Protein AF-A0A0C3L1L2-F1 (afdb_monomer_lite)

Structure (mmCIF, N/CA/C/O backbone):
data_AF-A0A0C3L1L2-F1
#
_entry.id   AF-A0A0C3L1L2-F1
#
loop_
_atom_site.group_PDB
_atom_site.id
_atom_site.type_symbol
_atom_site.label_atom_id
_atom_site.label_alt_id
_atom_site.label_comp_id
_atom_site.label_asym_id
_atom_site.label_entity_id
_atom_site.label_seq_id
_atom_site.pdbx_PDB_ins_code
_atom_site.Cartn_x
_atom_site.Cartn_y
_atom_site.Cartn_z
_atom_site.occupancy
_atom_site.B_iso_or_equiv
_atom_site.auth_seq_id
_atom_site.auth_comp_id
_atom_site.auth_asym_id
_atom_site.auth_atom_id
_atom_site.pdbx_PDB_model_num
ATOM 1 N N . MET A 1 1 ? -15.921 9.760 2.826 1.00 75.38 1 MET A N 1
ATOM 2 C CA . MET A 1 1 ? -15.579 8.323 2.783 1.00 75.38 1 MET A CA 1
ATOM 3 C C . MET A 1 1 ? -14.077 8.221 2.570 1.00 75.38 1 MET A C 1
ATOM 5 O O . MET A 1 1 ? -13.579 8.919 1.696 1.00 75.38 1 MET A O 1
ATOM 9 N N . CYS A 1 2 ? -13.359 7.491 3.421 1.00 89.31 2 CYS A N 1
ATOM 10 C CA . CYS A 1 2 ? -11.901 7.374 3.369 1.00 89.31 2 CYS A CA 1
ATOM 11 C C . CYS A 1 2 ? -11.511 6.182 2.479 1.00 89.31 2 CYS A C 1
ATOM 13 O O . CYS A 1 2 ? -12.122 5.124 2.604 1.00 89.31 2 CYS A O 1
ATOM 15 N N . PRO A 1 3 ? -10.505 6.304 1.594 1.00 91.56 3 PRO A N 1
ATOM 16 C CA . PRO A 1 3 ? -10.002 5.172 0.818 1.00 91.56 3 PRO A CA 1
ATOM 17 C C . PRO A 1 3 ? -9.633 3.945 1.661 1.00 91.56 3 PRO A C 1
ATOM 19 O O . PRO A 1 3 ? -9.878 2.821 1.240 1.00 91.56 3 PRO A O 1
ATOM 22 N N . LEU A 1 4 ? -9.095 4.128 2.869 1.00 94.12 4 LEU A N 1
ATOM 23 C CA . LEU A 1 4 ? -8.759 3.004 3.748 1.00 94.12 4 LEU A CA 1
ATOM 24 C C . LEU A 1 4 ? -9.988 2.323 4.378 1.00 94.12 4 LEU A C 1
ATOM 26 O O . LEU A 1 4 ? -9.820 1.304 5.029 1.00 94.12 4 LEU A O 1
ATOM 30 N N . ASP A 1 5 ? -11.216 2.807 4.159 1.00 92.50 5 ASP A N 1
ATOM 31 C CA . ASP A 1 5 ? -12.438 2.114 4.610 1.00 92.50 5 ASP A CA 1
ATOM 32 C C . ASP A 1 5 ? -12.680 0.791 3.855 1.00 92.50 5 ASP A C 1
ATOM 34 O O . ASP A 1 5 ? -13.480 -0.043 4.279 1.00 92.50 5 ASP A O 1
ATOM 38 N N . TYR A 1 6 ? -12.003 0.579 2.723 1.00 89.62 6 TYR A N 1
ATOM 39 C CA . TYR A 1 6 ? -12.173 -0.604 1.884 1.00 89.62 6 TYR A CA 1
ATOM 40 C C . TYR A 1 6 ? -11.191 -1.727 2.242 1.00 89.62 6 TYR A C 1
ATOM 42 O O . TYR A 1 6 ? -10.099 -1.510 2.761 1.00 89.62 6 TYR A O 1
ATOM 50 N N . LYS A 1 7 ? -11.545 -2.969 1.888 1.00 86.12 7 LYS A N 1
ATOM 51 C CA . LYS A 1 7 ? -10.624 -4.115 2.016 1.00 86.12 7 LYS A CA 1
ATOM 52 C C . LYS A 1 7 ? -9.467 -4.044 1.020 1.00 86.12 7 LYS A C 1
ATOM 54 O O . LYS A 1 7 ? -8.368 -4.487 1.345 1.00 86.12 7 LYS A O 1
ATOM 59 N N . TYR A 1 8 ? -9.717 -3.491 -0.166 1.00 88.12 8 TYR A N 1
ATOM 60 C CA . TYR A 1 8 ? -8.737 -3.351 -1.239 1.00 88.12 8 TYR A CA 1
ATOM 61 C C . TYR A 1 8 ? -8.684 -1.911 -1.715 1.00 88.12 8 TYR A C 1
ATOM 63 O O . TYR A 1 8 ? -9.728 -1.306 -1.949 1.00 88.12 8 TYR A O 1
ATOM 71 N N . VAL A 1 9 ? -7.473 -1.384 -1.884 1.00 89.44 9 VAL A N 1
ATOM 72 C CA . VAL A 1 9 ? -7.256 -0.033 -2.412 1.00 89.44 9 VAL A CA 1
ATOM 73 C C . VAL A 1 9 ? -6.172 -0.103 -3.469 1.00 89.44 9 VAL A C 1
ATOM 75 O O . VAL A 1 9 ? -5.016 -0.362 -3.147 1.00 89.44 9 VAL A O 1
ATOM 78 N N . ALA A 1 10 ? -6.551 0.117 -4.724 1.00 89.00 10 ALA A N 1
ATOM 79 C CA . ALA A 1 10 ? -5.614 0.269 -5.827 1.00 89.00 10 ALA A CA 1
ATOM 80 C C . ALA A 1 10 ? -5.375 1.760 -6.086 1.00 89.00 10 ALA A C 1
ATOM 82 O O . ALA A 1 10 ? -6.329 2.536 -6.136 1.00 89.00 10 ALA A O 1
ATOM 83 N N . PHE A 1 11 ? -4.119 2.167 -6.243 1.00 84.75 11 PHE A N 1
ATOM 84 C CA . PHE A 1 11 ? -3.763 3.560 -6.490 1.00 84.75 11 PHE A CA 1
ATOM 85 C C . PHE A 1 11 ? -2.511 3.674 -7.367 1.00 84.75 11 PHE A C 1
ATOM 87 O O . PHE A 1 11 ? -1.554 2.913 -7.181 1.00 84.75 11 PHE A O 1
ATOM 94 N N . PRO A 1 12 ? -2.485 4.623 -8.319 1.00 85.38 12 PRO A N 1
ATOM 95 C CA . PRO A 1 12 ? -1.259 4.956 -9.023 1.00 85.38 12 PRO A CA 1
ATOM 96 C C . PRO A 1 12 ? -0.293 5.627 -8.043 1.00 85.38 12 PRO A C 1
ATOM 98 O O . PRO A 1 12 ? -0.671 6.520 -7.285 1.00 85.38 12 PRO A O 1
ATOM 101 N N . MET A 1 13 ? 0.962 5.200 -8.062 1.00 84.38 13 MET A N 1
ATOM 102 C CA . MET A 1 13 ? 2.011 5.739 -7.211 1.00 84.38 13 MET A CA 1
ATOM 103 C C . MET A 1 13 ? 3.158 6.234 -8.079 1.00 84.38 13 MET A C 1
ATOM 105 O O . MET A 1 13 ? 3.694 5.492 -8.901 1.00 84.38 13 MET A O 1
ATOM 109 N N . ASN A 1 14 ? 3.556 7.486 -7.870 1.00 83.00 14 ASN A N 1
ATOM 110 C CA . ASN A 1 14 ? 4.726 8.032 -8.534 1.00 83.00 14 ASN A CA 1
ATOM 111 C C . ASN A 1 14 ? 5.986 7.567 -7.788 1.00 83.00 14 ASN A C 1
ATOM 113 O O . ASN A 1 14 ? 6.309 8.058 -6.702 1.00 83.00 14 ASN A O 1
ATOM 117 N N . ALA A 1 15 ? 6.646 6.554 -8.339 1.00 76.44 15 ALA A N 1
ATOM 118 C CA . ALA A 1 15 ? 7.801 5.895 -7.746 1.00 76.44 15 ALA A CA 1
ATOM 119 C C . ALA A 1 15 ? 9.075 6.757 -7.860 1.00 76.44 15 ALA A C 1
ATOM 121 O O . ALA A 1 15 ? 9.951 6.669 -7.000 1.00 76.44 15 ALA A O 1
ATOM 122 N N . SER A 1 16 ? 9.164 7.615 -8.882 1.00 75.62 16 SER A N 1
ATOM 123 C CA . SER A 1 16 ? 10.210 8.641 -9.051 1.00 75.62 16 SER A CA 1
ATOM 124 C C . SER A 1 16 ? 9.620 9.911 -9.685 1.00 75.62 16 SER A C 1
ATOM 126 O O . SER A 1 16 ? 8.429 10.126 -9.565 1.00 75.62 16 SER A O 1
ATOM 128 N N . ASN A 1 17 ? 10.393 10.797 -10.324 1.00 70.88 17 ASN A N 1
ATOM 129 C CA . ASN A 1 17 ? 9.809 11.967 -11.009 1.00 70.88 17 ASN A CA 1
ATOM 130 C C . ASN A 1 17 ? 9.178 11.620 -12.369 1.00 70.88 17 ASN A C 1
ATOM 132 O O . ASN A 1 17 ? 8.382 12.399 -12.884 1.00 70.88 17 ASN A O 1
ATOM 136 N N . LEU A 1 18 ? 9.539 10.474 -12.953 1.00 77.62 18 LEU A N 1
ATOM 137 C CA . LEU A 1 18 ? 9.150 10.082 -14.313 1.00 77.62 18 LEU A CA 1
ATOM 138 C C . LEU A 1 18 ? 8.596 8.654 -14.387 1.00 77.62 18 LEU A C 1
ATOM 140 O O . LEU A 1 18 ? 8.312 8.170 -15.479 1.00 77.62 18 LEU A O 1
ATOM 144 N N . HIS A 1 19 ? 8.463 7.968 -13.249 1.00 80.56 19 HIS A N 1
ATOM 145 C CA . HIS A 1 19 ? 8.104 6.556 -13.222 1.00 80.56 19 HIS A CA 1
ATOM 146 C C . HIS A 1 19 ? 6.917 6.277 -12.315 1.00 80.56 19 HIS A C 1
ATOM 148 O O . HIS A 1 19 ? 6.965 6.541 -11.113 1.00 80.56 19 HIS A O 1
ATOM 154 N N . TRP A 1 20 ? 5.889 5.665 -12.890 1.00 82.25 20 TRP A N 1
ATOM 155 C CA . TRP A 1 20 ? 4.660 5.303 -12.201 1.00 82.25 20 TRP A CA 1
ATOM 156 C C . TRP A 1 20 ? 4.579 3.795 -11.990 1.00 82.25 20 TRP A C 1
ATOM 158 O O . TRP A 1 20 ? 4.946 3.002 -12.854 1.00 82.25 20 TRP A O 1
ATOM 168 N N . VAL A 1 21 ? 4.056 3.405 -10.834 1.00 84.06 21 VAL A N 1
ATOM 169 C CA . VAL A 1 21 ? 3.761 2.016 -10.473 1.00 84.06 21 VAL A CA 1
ATOM 170 C C . VAL A 1 21 ? 2.329 1.922 -9.955 1.00 84.06 21 VAL A C 1
ATOM 172 O O . VAL A 1 21 ? 1.752 2.921 -9.522 1.00 84.06 21 VAL A O 1
ATOM 175 N N . LEU A 1 22 ? 1.745 0.726 -9.974 1.00 86.19 22 LEU A N 1
ATOM 176 C CA . LEU A 1 22 ? 0.440 0.485 -9.357 1.00 86.19 22 LEU A CA 1
ATOM 177 C C . LEU A 1 22 ? 0.639 -0.105 -7.958 1.00 86.19 22 LEU A C 1
ATOM 179 O O . LEU A 1 22 ? 1.229 -1.174 -7.811 1.00 86.19 22 LEU A O 1
ATOM 183 N N . GLY A 1 23 ? 0.143 0.590 -6.935 1.00 88.00 23 GLY A N 1
ATOM 184 C CA . GLY A 1 23 ? 0.057 0.087 -5.567 1.00 88.00 23 GLY A CA 1
ATOM 185 C C . GLY A 1 23 ? -1.301 -0.563 -5.314 1.00 88.00 23 GLY A C 1
ATOM 186 O O . GLY A 1 23 ? -2.326 0.009 -5.676 1.00 88.00 23 GLY A O 1
ATOM 187 N N . ILE A 1 24 ? -1.331 -1.739 -4.687 1.00 89.62 24 ILE A N 1
ATOM 188 C CA . ILE A 1 24 ? -2.567 -2.386 -4.227 1.00 89.62 24 ILE A CA 1
ATOM 189 C C . ILE A 1 24 ? -2.420 -2.752 -2.753 1.00 89.62 24 ILE A C 1
ATOM 191 O O . ILE A 1 24 ? -1.639 -3.635 -2.400 1.00 89.62 24 ILE A O 1
ATOM 195 N N . LEU A 1 25 ? -3.184 -2.093 -1.888 1.00 91.12 25 LEU A N 1
ATOM 196 C CA . LEU A 1 25 ? -3.323 -2.483 -0.489 1.00 91.12 25 LEU A CA 1
ATOM 197 C C . LEU A 1 25 ? -4.372 -3.577 -0.353 1.00 91.12 25 LEU A C 1
ATOM 199 O O . LEU A 1 25 ? -5.454 -3.500 -0.933 1.00 91.12 25 LEU A O 1
ATOM 203 N N . THR A 1 26 ? -4.059 -4.561 0.475 1.00 89.94 26 THR A N 1
ATOM 204 C CA . THR A 1 26 ? -4.979 -5.597 0.948 1.00 89.94 26 THR A CA 1
ATOM 205 C C . THR A 1 26 ? -5.235 -5.383 2.429 1.00 89.94 26 THR A C 1
ATOM 207 O O . THR A 1 26 ? -4.336 -4.923 3.130 1.00 89.94 26 THR A O 1
ATOM 210 N N . HIS A 1 27 ? -6.434 -5.713 2.910 1.00 91.94 27 HIS A N 1
ATOM 211 C CA . HIS A 1 27 ? -6.854 -5.436 4.287 1.00 91.94 27 HIS A CA 1
ATOM 212 C C . HIS A 1 27 ? -6.572 -3.977 4.688 1.00 91.94 27 HIS A C 1
ATOM 214 O O . HIS A 1 27 ? -5.999 -3.718 5.745 1.00 91.94 27 HIS A O 1
ATOM 220 N N . ALA A 1 28 ? -6.884 -3.013 3.813 1.00 93.00 28 ALA A N 1
ATOM 221 C CA . ALA A 1 28 ? -6.519 -1.613 4.048 1.00 93.00 28 ALA A CA 1
ATOM 222 C C . ALA A 1 28 ? -7.218 -1.033 5.293 1.00 93.00 28 ALA A C 1
ATOM 224 O O . ALA A 1 28 ? -6.589 -0.308 6.062 1.00 93.00 28 ALA A O 1
ATOM 225 N N . SER A 1 29 ? -8.458 -1.454 5.553 1.00 94.81 29 SER A N 1
ATOM 226 C CA . SER A 1 29 ? -9.214 -1.113 6.764 1.00 94.81 29 SER A CA 1
ATOM 227 C C . SER A 1 29 ? -8.545 -1.541 8.069 1.00 94.81 29 SER A C 1
ATOM 229 O O . SER A 1 29 ? -8.755 -0.882 9.081 1.00 94.81 29 SER A O 1
ATOM 231 N N . ASP A 1 30 ? -7.694 -2.576 8.065 1.00 95.12 30 ASP A N 1
ATOM 232 C CA . ASP A 1 30 ? -6.979 -3.020 9.273 1.00 95.12 30 ASP A CA 1
ATOM 233 C C . ASP A 1 30 ? -6.001 -1.950 9.802 1.00 95.12 30 ASP A C 1
ATOM 235 O O . ASP A 1 30 ? -5.550 -2.049 10.944 1.00 95.12 30 ASP A O 1
ATOM 239 N N . LEU A 1 31 ? -5.661 -0.939 8.988 1.00 95.06 31 LEU A N 1
ATOM 240 C CA . LEU A 1 31 ? -4.821 0.192 9.391 1.00 95.06 31 LEU A CA 1
ATOM 241 C C . LEU A 1 31 ? -5.552 1.198 10.286 1.00 95.06 31 LEU A C 1
ATOM 243 O O . LEU A 1 31 ? -4.892 1.921 11.037 1.00 95.06 31 LEU A O 1
ATOM 247 N N . LEU A 1 32 ? -6.882 1.273 10.191 1.00 95.69 32 LEU A N 1
ATOM 248 C CA . LEU A 1 32 ? -7.704 2.270 10.871 1.00 95.69 32 LEU A CA 1
ATOM 249 C C . LEU A 1 32 ? -8.190 1.752 12.228 1.00 95.69 32 LEU A C 1
ATOM 251 O O . LEU A 1 32 ? -8.765 0.668 12.322 1.00 95.69 32 LEU A O 1
ATOM 255 N N . VAL A 1 33 ? -8.041 2.576 13.271 1.00 94.88 33 VAL A N 1
ATOM 256 C CA . VAL A 1 33 ? -8.427 2.208 14.649 1.00 94.88 33 VAL A CA 1
ATOM 257 C C . VAL A 1 33 ? -9.923 1.910 14.761 1.00 94.88 33 VAL A C 1
ATOM 259 O O . VAL A 1 33 ? -10.318 1.020 15.502 1.00 94.88 33 VAL A O 1
ATOM 262 N N . GLU A 1 34 ? -10.764 2.629 14.018 1.00 94.62 34 GLU A N 1
ATOM 263 C CA . GLU A 1 34 ? -12.220 2.442 14.058 1.00 94.62 34 GLU A CA 1
ATOM 264 C C . GLU A 1 34 ? -12.671 1.075 13.519 1.00 94.62 34 GLU A C 1
ATOM 266 O O . GLU A 1 34 ? -13.636 0.508 14.027 1.00 94.62 34 GLU A O 1
ATOM 271 N N . HIS A 1 35 ? -11.963 0.528 12.524 1.00 92.12 35 HIS A N 1
ATOM 272 C CA . HIS A 1 35 ? -12.329 -0.736 11.877 1.00 92.12 35 HIS A CA 1
ATOM 273 C C . HIS A 1 35 ? -11.639 -1.941 12.517 1.00 92.12 35 HIS A C 1
ATOM 275 O O . HIS A 1 35 ? -12.137 -3.059 12.400 1.00 92.12 35 HIS A O 1
ATOM 281 N N . ASN A 1 36 ? -10.501 -1.735 13.188 1.00 92.56 36 ASN A N 1
ATOM 282 C CA . ASN A 1 36 ? -9.682 -2.815 13.738 1.00 92.56 36 ASN A CA 1
ATOM 283 C C . ASN A 1 36 ? -9.078 -2.500 15.125 1.00 92.56 36 ASN A C 1
ATOM 285 O O . ASN A 1 36 ? -7.898 -2.760 15.346 1.00 92.56 36 ASN A O 1
ATOM 289 N N . PRO A 1 37 ? -9.851 -2.004 16.109 1.00 92.06 37 PRO A N 1
ATOM 290 C CA . PRO A 1 37 ? -9.326 -1.336 17.310 1.00 92.06 37 PRO A CA 1
ATOM 291 C C . PRO A 1 37 ? -8.298 -2.143 18.113 1.00 92.06 37 PRO A C 1
ATOM 293 O O . PRO A 1 37 ? -7.368 -1.561 18.667 1.00 92.06 37 PRO A O 1
ATOM 296 N N . ASN A 1 38 ? -8.428 -3.473 18.138 1.00 91.06 38 ASN A N 1
ATOM 297 C CA . ASN A 1 38 ? -7.545 -4.378 18.880 1.00 91.06 38 ASN A CA 1
ATOM 298 C C . ASN A 1 38 ? -6.988 -5.532 18.028 1.00 91.06 38 ASN A C 1
ATOM 300 O O . ASN A 1 38 ? -6.406 -6.469 18.576 1.00 91.06 38 ASN A O 1
ATOM 304 N N . GLY A 1 39 ? -7.216 -5.534 16.714 1.00 89.44 39 GLY A N 1
ATOM 305 C CA . GLY A 1 39 ? -6.853 -6.675 15.879 1.00 89.44 39 GLY A CA 1
ATOM 306 C C . GLY A 1 39 ? -5.454 -6.575 15.279 1.00 89.44 39 GLY A C 1
ATOM 307 O O . GLY A 1 39 ? -4.756 -5.562 15.352 1.00 89.44 39 GLY A O 1
ATOM 308 N N . ALA A 1 40 ? -5.018 -7.680 14.678 1.00 90.62 40 ALA A N 1
ATOM 309 C CA . ALA A 1 40 ? -3.735 -7.734 13.996 1.00 90.62 40 ALA A CA 1
ATOM 310 C C . ALA A 1 40 ? -3.778 -6.920 12.696 1.00 90.62 40 ALA A C 1
ATOM 312 O O . ALA A 1 40 ? -4.763 -6.957 11.961 1.00 90.62 40 ALA A O 1
ATOM 313 N N . ILE A 1 41 ? -2.677 -6.239 12.378 1.00 92.81 41 ILE A N 1
ATOM 314 C CA . ILE A 1 41 ? -2.516 -5.540 11.101 1.00 92.81 41 ILE A CA 1
ATOM 315 C C . ILE A 1 41 ? -2.011 -6.553 10.079 1.00 92.81 41 ILE A C 1
ATOM 317 O O . ILE A 1 41 ? -0.844 -6.946 10.100 1.00 92.81 41 ILE A O 1
ATOM 321 N N . ARG A 1 42 ? -2.912 -7.011 9.206 1.00 88.88 42 ARG A N 1
ATOM 322 C CA . ARG A 1 42 ? -2.601 -7.961 8.120 1.00 88.88 42 ARG A CA 1
ATOM 323 C C . ARG A 1 42 ? -2.297 -7.259 6.800 1.00 88.88 42 ARG A C 1
ATOM 325 O O . ARG A 1 42 ? -2.036 -7.920 5.792 1.00 88.88 42 ARG A O 1
ATOM 332 N N . THR A 1 43 ? -2.354 -5.931 6.809 1.00 90.31 43 THR A N 1
ATOM 333 C CA . THR A 1 43 ? -2.243 -5.100 5.622 1.00 90.31 43 THR A CA 1
ATOM 334 C C . THR A 1 43 ? -0.972 -5.414 4.849 1.00 90.31 43 THR A C 1
ATOM 336 O O . THR A 1 43 ? 0.131 -5.451 5.396 1.00 90.31 43 THR A O 1
ATOM 339 N N . SER A 1 44 ? -1.141 -5.649 3.554 1.00 86.50 44 SER A N 1
ATOM 340 C CA . SER A 1 44 ? -0.033 -5.896 2.636 1.00 86.50 44 SER A CA 1
ATOM 341 C C . SER A 1 44 ? -0.144 -4.960 1.443 1.00 86.50 44 SER A C 1
ATOM 343 O O . SER A 1 44 ? -1.245 -4.774 0.927 1.00 86.50 44 SER A O 1
ATOM 345 N N . LEU A 1 45 ? 0.980 -4.394 1.010 1.00 87.12 45 LEU A N 1
ATOM 346 C CA . LEU A 1 45 ? 1.091 -3.557 -0.176 1.00 87.12 45 LEU A CA 1
ATOM 347 C C . LEU A 1 45 ? 1.759 -4.346 -1.297 1.00 87.12 45 LEU A C 1
ATOM 349 O O . LEU A 1 45 ? 2.907 -4.765 -1.174 1.00 87.12 45 LEU A O 1
ATOM 353 N N . LEU A 1 46 ? 1.049 -4.493 -2.405 1.00 84.88 46 LEU A N 1
ATOM 354 C CA . LEU A 1 46 ? 1.583 -5.004 -3.652 1.00 84.88 46 LEU A CA 1
ATOM 355 C C . LEU A 1 46 ? 2.023 -3.841 -4.540 1.00 84.88 46 LEU A C 1
ATOM 357 O O . LEU A 1 46 ? 1.229 -2.935 -4.778 1.00 84.88 46 LEU A O 1
ATOM 361 N N . ILE A 1 47 ? 3.252 -3.872 -5.052 1.00 82.88 47 ILE A N 1
ATOM 362 C CA . ILE A 1 47 ? 3.739 -2.904 -6.040 1.00 82.88 47 ILE A CA 1
ATOM 363 C C . ILE A 1 47 ? 3.920 -3.612 -7.376 1.00 82.88 47 ILE A C 1
ATOM 365 O O . ILE A 1 47 ? 4.801 -4.457 -7.516 1.00 82.88 47 ILE A O 1
ATOM 369 N N . LEU A 1 48 ? 3.113 -3.230 -8.362 1.00 81.00 48 LEU A N 1
ATOM 370 C CA . LEU A 1 48 ? 3.263 -3.672 -9.743 1.00 81.00 48 LEU A CA 1
ATOM 371 C C . LEU A 1 48 ? 4.054 -2.620 -10.518 1.00 81.00 48 LEU A C 1
ATOM 373 O O . LEU A 1 48 ? 3.606 -1.483 -10.682 1.00 81.00 48 LEU A O 1
ATOM 377 N N . ASN A 1 49 ? 5.237 -3.013 -10.976 1.00 77.62 49 ASN A N 1
ATOM 378 C CA . ASN A 1 49 ? 6.154 -2.171 -11.726 1.00 77.62 49 ASN A CA 1
ATOM 379 C C . ASN A 1 49 ? 6.401 -2.784 -13.111 1.00 77.62 49 ASN A C 1
ATOM 381 O O . ASN A 1 49 ? 6.714 -3.967 -13.206 1.00 77.62 49 ASN A O 1
ATOM 385 N N . SER A 1 50 ? 6.272 -1.980 -14.166 1.00 73.31 50 SER A N 1
ATOM 386 C CA . SER A 1 50 ? 6.538 -2.391 -15.548 1.00 73.31 50 SER A CA 1
ATOM 387 C C . SER A 1 50 ? 8.022 -2.361 -15.938 1.00 73.31 50 SER A C 1
ATOM 389 O O . SER A 1 50 ? 8.382 -2.968 -16.942 1.00 73.31 50 SER A O 1
ATOM 391 N N . ILE A 1 51 ? 8.887 -1.670 -15.181 1.00 68.94 51 ILE A N 1
ATOM 392 C CA . ILE A 1 51 ? 10.328 -1.568 -15.461 1.00 68.94 51 ILE A CA 1
ATOM 393 C C . ILE A 1 51 ? 11.109 -2.520 -14.552 1.00 68.94 51 ILE A C 1
ATOM 395 O O . ILE A 1 51 ? 11.124 -2.369 -13.327 1.00 68.94 51 ILE A O 1
ATOM 399 N N . HIS A 1 52 ? 11.800 -3.478 -15.171 1.00 65.88 52 HIS A N 1
ATOM 400 C CA . HIS A 1 52 ? 12.590 -4.497 -14.484 1.00 65.88 52 HIS A CA 1
ATOM 401 C C . HIS A 1 52 ? 13.793 -3.907 -13.732 1.00 65.88 52 HIS A C 1
ATOM 403 O O . HIS A 1 52 ? 14.455 -2.993 -14.220 1.00 65.88 52 HIS A O 1
ATOM 409 N N . GLY A 1 53 ? 14.067 -4.421 -12.527 1.00 61.12 53 GLY A N 1
ATOM 410 C CA . GLY A 1 53 ? 15.203 -4.012 -11.687 1.00 61.12 53 GLY A CA 1
ATOM 411 C C . GLY A 1 53 ? 15.157 -2.563 -11.182 1.00 61.12 53 GLY A C 1
ATOM 412 O O . GLY A 1 53 ? 15.959 -2.178 -10.331 1.00 61.12 53 GLY A O 1
ATOM 413 N N . TYR A 1 54 ? 14.207 -1.752 -11.655 1.00 64.19 54 TYR A N 1
ATOM 414 C CA . TYR A 1 54 ? 14.082 -0.361 -11.261 1.00 64.19 54 TYR A CA 1
ATOM 415 C C . TYR A 1 54 ? 13.361 -0.258 -9.922 1.00 64.19 54 TYR A C 1
ATOM 417 O O . TYR A 1 54 ? 12.134 -0.295 -9.827 1.00 64.19 54 TYR A O 1
ATOM 425 N N . ASN A 1 55 ? 14.149 -0.119 -8.865 1.00 68.06 55 ASN A N 1
ATOM 426 C CA . ASN A 1 55 ? 13.665 0.177 -7.532 1.00 68.06 55 ASN A CA 1
ATOM 427 C C . ASN A 1 55 ? 14.213 1.547 -7.126 1.00 68.06 55 ASN A C 1
ATOM 429 O O . ASN A 1 55 ? 15.380 1.630 -6.739 1.00 68.06 55 ASN A O 1
ATOM 433 N N . PRO A 1 56 ? 13.412 2.623 -7.227 1.00 69.38 56 PRO A N 1
ATOM 434 C CA . PRO A 1 56 ? 13.829 3.926 -6.737 1.00 69.38 56 PRO A CA 1
ATOM 435 C C . PRO A 1 56 ? 14.306 3.805 -5.287 1.00 69.38 56 PRO A C 1
ATOM 437 O O . PRO A 1 56 ? 13.632 3.134 -4.496 1.00 69.38 56 PRO A O 1
ATOM 440 N N . PRO A 1 57 ? 15.430 4.442 -4.921 1.00 68.44 57 PRO A N 1
ATOM 441 C CA . PRO A 1 57 ? 15.990 4.334 -3.574 1.00 68.44 57 PRO A CA 1
ATOM 442 C C . PRO A 1 57 ? 14.969 4.725 -2.493 1.00 68.44 57 PRO A C 1
ATOM 444 O O . PRO A 1 57 ? 14.912 4.098 -1.438 1.00 68.44 57 PRO A O 1
ATOM 447 N N . ASP A 1 58 ? 14.069 5.658 -2.811 1.00 76.44 58 ASP A N 1
ATOM 448 C CA . ASP A 1 58 ? 13.058 6.171 -1.883 1.00 76.44 58 ASP A CA 1
ATOM 449 C C . ASP A 1 58 ? 11.707 5.456 -1.966 1.00 76.44 58 ASP A C 1
ATOM 451 O O . ASP A 1 58 ? 10.766 5.846 -1.272 1.00 76.44 58 ASP A O 1
ATOM 455 N N . LEU A 1 59 ? 11.559 4.424 -2.809 1.00 74.19 59 LEU A N 1
ATOM 456 C CA . LEU A 1 59 ? 10.270 3.746 -2.990 1.00 74.19 59 LEU A CA 1
ATOM 457 C C . LEU A 1 59 ? 9.715 3.257 -1.648 1.00 74.19 59 LEU A C 1
ATOM 459 O O . LEU A 1 59 ? 8.512 3.333 -1.417 1.00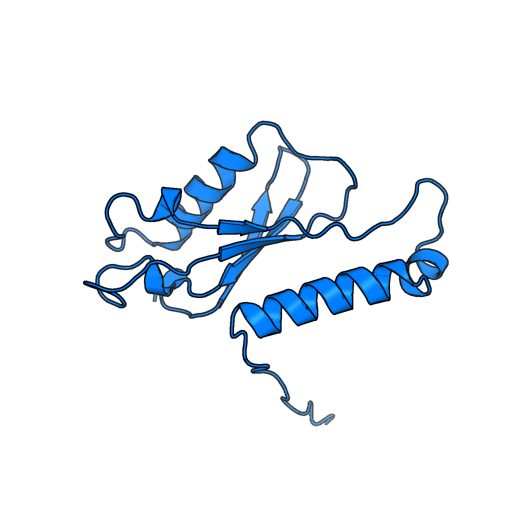 74.19 59 LEU A O 1
ATOM 463 N N . GLY A 1 60 ? 10.613 2.801 -0.766 1.00 72.62 60 GLY A N 1
ATOM 464 C CA . GLY A 1 60 ? 10.289 2.312 0.568 1.00 72.62 60 GLY A CA 1
ATOM 465 C C . GLY A 1 60 ? 9.690 3.362 1.510 1.00 72.62 60 GLY A C 1
ATOM 466 O O . GLY A 1 60 ? 8.893 3.021 2.374 1.00 72.62 60 GLY A O 1
ATOM 467 N N . VAL A 1 61 ? 10.053 4.632 1.335 1.00 78.62 61 VAL A N 1
ATOM 468 C CA . VAL A 1 61 ? 9.534 5.744 2.143 1.00 78.62 61 VAL A CA 1
ATOM 469 C C . VAL A 1 61 ? 8.270 6.306 1.500 1.00 78.62 61 VAL A C 1
ATOM 471 O O . VAL A 1 61 ? 7.260 6.496 2.172 1.00 78.62 61 VAL A O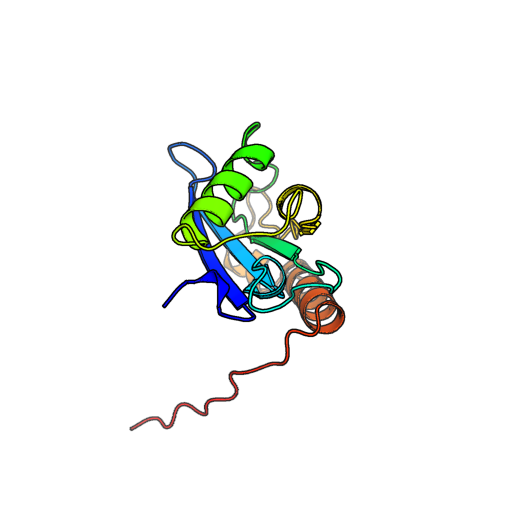 1
ATOM 474 N N . ARG A 1 62 ? 8.279 6.468 0.172 1.00 82.88 62 ARG A N 1
ATOM 475 C CA . ARG A 1 62 ? 7.178 7.081 -0.583 1.00 82.88 62 ARG A CA 1
ATOM 476 C C . ARG A 1 62 ? 5.850 6.358 -0.397 1.00 82.88 62 ARG A C 1
ATOM 478 O O . ARG A 1 62 ? 4.823 7.015 -0.265 1.00 82.88 62 ARG A O 1
ATOM 485 N N . TYR A 1 63 ? 5.834 5.024 -0.362 1.00 84.94 63 TYR A N 1
ATOM 486 C CA . TYR A 1 63 ? 4.561 4.315 -0.198 1.00 84.94 63 TYR A CA 1
ATOM 487 C C . TYR A 1 63 ? 3.909 4.581 1.167 1.00 84.94 63 TYR A C 1
ATOM 489 O O . TYR A 1 63 ? 2.682 4.576 1.258 1.00 84.94 63 TYR A O 1
ATOM 497 N N . LEU A 1 64 ? 4.703 4.835 2.215 1.00 87.31 64 LEU A N 1
ATOM 498 C CA . LEU A 1 64 ? 4.190 5.164 3.546 1.00 87.31 64 LEU A CA 1
ATOM 499 C C . LEU A 1 64 ? 3.458 6.510 3.504 1.00 87.31 64 LEU A C 1
ATOM 501 O O . LEU A 1 64 ? 2.348 6.613 4.024 1.00 87.31 64 LEU A O 1
ATOM 505 N N . ASP A 1 65 ? 4.026 7.496 2.805 1.00 87.69 65 ASP A N 1
ATOM 506 C CA . ASP A 1 65 ? 3.397 8.804 2.595 1.00 87.69 65 ASP A CA 1
ATOM 507 C C . ASP A 1 65 ? 2.075 8.672 1.832 1.00 87.69 65 ASP A C 1
ATOM 509 O O . ASP A 1 65 ? 1.071 9.276 2.211 1.00 87.69 65 ASP A O 1
ATOM 513 N N . PHE A 1 66 ? 2.030 7.823 0.799 1.00 88.62 66 PHE A N 1
ATOM 514 C CA . PHE A 1 66 ? 0.787 7.540 0.079 1.00 88.62 66 PHE A CA 1
ATOM 515 C C . PHE A 1 66 ? -0.272 6.894 0.981 1.00 88.62 66 PHE A C 1
ATOM 517 O O . PHE A 1 66 ? -1.424 7.321 0.952 1.00 88.62 66 PHE A O 1
ATOM 524 N N . ILE A 1 67 ? 0.089 5.920 1.822 1.00 91.12 67 ILE A N 1
ATOM 525 C CA . ILE A 1 67 ? -0.855 5.311 2.776 1.00 91.12 67 ILE A CA 1
ATOM 526 C C . ILE A 1 67 ? -1.378 6.362 3.769 1.00 91.12 67 ILE A C 1
ATOM 528 O O . ILE A 1 67 ? -2.581 6.419 4.031 1.00 91.12 67 ILE A O 1
ATOM 532 N N . CYS A 1 68 ? -0.506 7.241 4.271 1.00 90.25 68 CYS A N 1
ATOM 533 C CA . CYS A 1 68 ? -0.904 8.369 5.113 1.00 90.25 68 CYS A CA 1
ATOM 534 C C . CYS A 1 68 ? -1.903 9.288 4.404 1.00 90.25 68 CYS A C 1
ATOM 536 O O . CYS A 1 68 ? -2.914 9.661 5.000 1.00 90.25 68 CYS A O 1
ATOM 538 N N . LEU A 1 69 ? -1.666 9.626 3.134 1.00 89.56 69 LEU A N 1
ATOM 539 C CA . LEU A 1 69 ? -2.595 10.435 2.343 1.00 89.56 69 LEU A CA 1
ATOM 540 C C . LEU A 1 69 ? -3.944 9.734 2.173 1.00 89.56 69 LEU A C 1
ATOM 542 O O . LEU A 1 69 ? -4.977 10.367 2.373 1.00 89.56 69 LEU A O 1
ATOM 546 N N . LEU A 1 70 ? -3.944 8.429 1.886 1.00 90.50 70 LEU A N 1
ATOM 547 C CA . LEU A 1 70 ? -5.156 7.618 1.748 1.00 90.50 70 LEU A CA 1
ATOM 548 C C . LEU A 1 70 ? -5.980 7.549 3.039 1.00 90.50 70 LEU A C 1
ATOM 550 O O . LEU A 1 70 ? -7.185 7.338 2.957 1.00 90.50 70 LEU A O 1
ATOM 554 N N . SER A 1 71 ? -5.378 7.762 4.215 1.00 90.06 71 SER A N 1
ATOM 555 C CA . SER A 1 71 ? -6.106 7.777 5.494 1.00 90.06 71 SER A CA 1
ATOM 556 C C . SER A 1 71 ? -7.086 8.943 5.629 1.00 90.06 71 SER A C 1
ATOM 558 O O . SER A 1 71 ? -7.985 8.887 6.466 1.00 90.06 71 SER A O 1
ATOM 560 N N . PHE A 1 72 ? -6.931 10.012 4.838 1.00 90.00 72 PHE A N 1
ATOM 561 C CA . PHE A 1 72 ? -7.759 11.222 4.928 1.00 90.00 72 PHE A CA 1
ATOM 562 C C . PHE A 1 72 ? -7.806 11.778 6.367 1.00 90.00 72 PHE A C 1
ATOM 564 O O . PHE A 1 72 ? -8.845 12.233 6.843 1.00 90.00 72 PHE A O 1
ATOM 571 N N . LYS A 1 73 ? -6.661 11.731 7.068 1.00 87.50 73 LYS A N 1
ATOM 572 C CA . LYS A 1 73 ? -6.491 12.130 8.480 1.00 87.50 73 LYS A CA 1
ATOM 573 C C . LYS A 1 73 ? -7.279 11.281 9.487 1.00 87.50 73 LYS A C 1
ATOM 575 O O . LYS A 1 73 ? -7.381 11.671 10.650 1.00 87.50 73 LYS A O 1
ATOM 580 N N . LYS A 1 74 ? -7.822 10.129 9.082 1.00 92.19 74 LYS A N 1
ATOM 581 C CA . LYS A 1 74 ? -8.409 9.182 10.033 1.00 92.19 74 LYS A CA 1
ATOM 582 C C . LYS A 1 74 ? -7.324 8.596 10.949 1.00 92.19 74 LYS A C 1
ATOM 584 O O . LYS A 1 74 ? -6.205 8.359 10.487 1.00 92.19 74 LYS A O 1
ATOM 589 N N . PRO A 1 75 ? -7.640 8.322 12.227 1.00 93.38 75 PRO A N 1
ATOM 590 C CA . PRO A 1 75 ? -6.699 7.690 13.143 1.00 93.38 75 PRO A CA 1
ATOM 591 C C . PRO A 1 75 ? -6.259 6.301 12.659 1.00 93.38 75 PRO A C 1
ATOM 593 O O . PRO A 1 75 ? -7.082 5.400 12.478 1.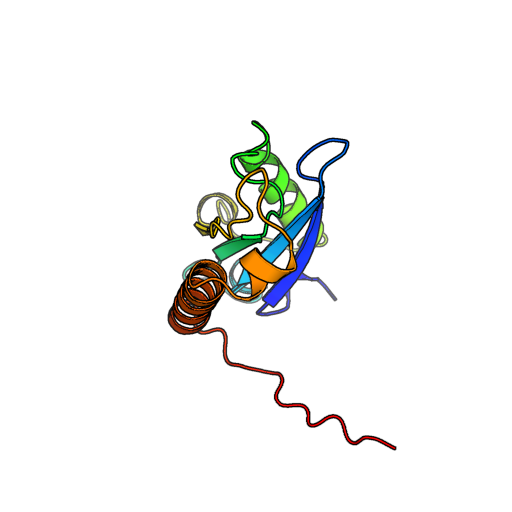00 93.38 75 PRO A O 1
ATOM 596 N N . MET A 1 76 ? -4.948 6.124 12.497 1.00 93.75 76 MET A N 1
ATOM 597 C CA . MET A 1 76 ? -4.316 4.826 12.245 1.00 93.75 76 MET A CA 1
ATOM 598 C C . MET A 1 76 ? -3.690 4.270 13.525 1.00 93.75 76 MET A C 1
ATOM 600 O O . MET A 1 76 ? -3.350 5.029 14.435 1.00 93.75 76 MET A O 1
ATOM 604 N N . HIS A 1 77 ? -3.490 2.952 13.594 1.00 92.56 77 HIS A N 1
ATOM 605 C CA . HIS A 1 77 ? -2.766 2.358 14.720 1.00 92.56 77 HIS A CA 1
ATOM 606 C C . HIS A 1 77 ? -1.351 2.936 14.852 1.00 92.56 77 HIS A C 1
ATOM 608 O O . HIS A 1 77 ? -0.646 3.163 13.863 1.00 92.56 77 HIS A O 1
ATOM 614 N N . CYS A 1 78 ? -0.892 3.102 16.093 1.00 88.69 78 CYS A N 1
ATOM 615 C CA . CYS A 1 78 ? 0.503 3.442 16.351 1.00 88.69 78 CYS A CA 1
ATOM 616 C C . CYS A 1 78 ? 1.414 2.342 15.776 1.00 88.69 78 CYS A C 1
ATOM 618 O O . CYS A 1 78 ? 1.229 1.154 16.054 1.00 88.69 78 CYS A O 1
ATOM 620 N N . GLY A 1 79 ? 2.360 2.733 14.919 1.00 88.31 79 GLY A N 1
ATOM 621 C CA . GLY A 1 79 ? 3.221 1.792 14.202 1.00 88.31 79 GLY A CA 1
ATOM 622 C C . GLY A 1 79 ? 2.496 0.938 13.152 1.00 88.31 79 GLY A C 1
ATOM 623 O O . GLY A 1 79 ? 3.007 -0.115 12.784 1.00 88.31 79 GLY A O 1
ATOM 624 N N . ALA A 1 80 ? 1.315 1.342 12.662 1.00 90.12 80 ALA A N 1
ATOM 625 C CA . ALA A 1 80 ? 0.607 0.596 11.614 1.00 90.12 80 ALA A CA 1
ATOM 626 C C . ALA A 1 80 ? 1.456 0.422 10.355 1.00 90.12 80 ALA A C 1
ATOM 628 O O . ALA A 1 80 ? 1.579 -0.671 9.807 1.00 90.12 80 ALA A O 1
ATOM 629 N N . LEU A 1 81 ? 2.076 1.521 9.938 1.00 90.69 81 LEU A N 1
ATOM 630 C CA . LEU A 1 81 ? 2.837 1.615 8.703 1.00 90.69 81 LEU A CA 1
ATOM 631 C C . LEU A 1 81 ? 4.062 0.692 8.697 1.00 90.69 81 LEU A C 1
ATOM 633 O O . LEU A 1 81 ? 4.347 0.074 7.678 1.00 90.69 81 LEU A O 1
ATOM 637 N N . SER A 1 82 ? 4.735 0.514 9.840 1.00 89.12 82 SER A N 1
ATOM 638 C CA . SER A 1 82 ? 5.879 -0.403 9.956 1.00 89.12 82 SER A CA 1
ATOM 639 C C . SER A 1 82 ? 5.483 -1.882 9.931 1.00 89.12 82 SER A C 1
ATOM 641 O O . SER A 1 82 ? 6.343 -2.741 9.752 1.00 89.12 82 SER A O 1
ATOM 643 N N . LYS A 1 83 ? 4.191 -2.194 10.093 1.00 89.00 83 LYS A N 1
ATOM 644 C CA . LYS A 1 83 ? 3.645 -3.558 10.017 1.00 89.00 83 LYS A CA 1
ATOM 645 C C . LYS A 1 83 ? 3.123 -3.918 8.624 1.00 89.00 83 LYS A C 1
ATOM 647 O O . LYS A 1 83 ? 2.773 -5.077 8.401 1.00 89.00 83 LYS A O 1
ATOM 652 N N . VAL A 1 84 ? 3.074 -2.962 7.692 1.00 88.75 84 VAL A N 1
ATOM 653 C CA . VAL A 1 84 ? 2.643 -3.217 6.313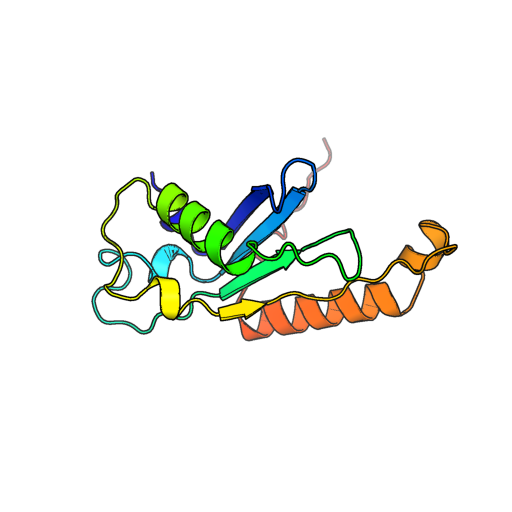 1.00 88.75 84 VAL A CA 1
ATOM 654 C C . VAL A 1 84 ? 3.667 -4.108 5.617 1.00 88.75 84 VAL A C 1
ATOM 656 O O . VAL A 1 84 ? 4.844 -3.770 5.512 1.00 88.75 84 VAL A O 1
ATOM 659 N N . LYS A 1 85 ? 3.214 -5.256 5.107 1.00 85.31 85 LYS A N 1
ATOM 660 C CA . LYS A 1 85 ? 4.074 -6.180 4.358 1.00 85.31 85 LYS A CA 1
ATOM 661 C C . LYS A 1 85 ? 4.187 -5.735 2.907 1.00 85.31 85 LYS A C 1
ATOM 663 O O . LYS A 1 85 ? 3.173 -5.622 2.222 1.00 85.31 85 LYS A O 1
ATOM 668 N N . LEU A 1 86 ? 5.407 -5.513 2.429 1.00 82.19 86 LEU A N 1
ATOM 669 C CA . LEU A 1 86 ? 5.661 -5.095 1.054 1.00 82.19 86 LEU A CA 1
ATOM 670 C C . LEU A 1 86 ? 5.918 -6.299 0.144 1.00 82.19 86 LEU A C 1
ATOM 672 O O . LEU A 1 86 ? 6.824 -7.088 0.401 1.00 82.19 86 LEU A O 1
ATOM 676 N N . PHE A 1 87 ? 5.172 -6.395 -0.953 1.00 79.94 87 PHE A N 1
ATOM 677 C CA . PHE A 1 87 ? 5.354 -7.397 -1.998 1.00 79.94 87 PHE A CA 1
ATOM 678 C C . PHE A 1 87 ? 5.632 -6.717 -3.338 1.00 79.94 87 PHE A C 1
ATOM 680 O O . PHE A 1 87 ? 4.900 -5.822 -3.760 1.00 79.94 87 PHE A O 1
ATOM 687 N N . LYS A 1 88 ? 6.684 -7.166 -4.021 1.00 75.00 88 LYS A N 1
ATOM 688 C CA . LYS A 1 88 ? 7.085 -6.691 -5.350 1.00 75.00 88 LYS A CA 1
ATOM 689 C C . LYS A 1 88 ? 7.163 -7.900 -6.286 1.00 75.00 88 LYS A C 1
ATOM 691 O O . LYS A 1 88 ? 8.216 -8.527 -6.350 1.00 75.00 88 LYS A O 1
ATOM 696 N N . PRO A 1 89 ? 6.052 -8.321 -6.911 1.00 62.09 89 PRO A N 1
ATOM 697 C CA . PRO A 1 89 ? 6.078 -9.414 -7.868 1.00 62.09 89 PRO A CA 1
ATOM 698 C C . PRO A 1 89 ? 6.892 -8.985 -9.087 1.00 62.09 89 PRO A C 1
ATOM 700 O O . PRO A 1 89 ? 6.634 -7.939 -9.681 1.00 62.09 89 PRO A O 1
ATOM 703 N N . GLU A 1 90 ? 7.871 -9.799 -9.456 1.00 56.22 90 GLU A N 1
ATOM 704 C CA . GLU A 1 90 ? 8.596 -9.645 -10.712 1.00 56.22 90 GLU A CA 1
ATOM 705 C C . GLU A 1 90 ? 7.705 -10.177 -11.849 1.00 56.22 90 GLU A C 1
ATOM 707 O O . GLU A 1 90 ? 7.246 -11.319 -11.812 1.00 56.22 90 GLU A O 1
ATOM 712 N N . GLY A 1 91 ? 7.388 -9.321 -12.824 1.00 48.66 91 GLY A N 1
ATOM 713 C CA . GLY A 1 91 ? 6.701 -9.676 -14.070 1.00 48.66 91 GLY A CA 1
ATOM 714 C C . GLY A 1 91 ? 7.533 -9.157 -15.244 1.00 48.66 91 GLY A C 1
ATOM 715 O O . GLY A 1 91 ? 7.789 -7.961 -15.326 1.00 48.66 91 GLY A O 1
ATOM 716 N N . GLU A 1 92 ? 8.043 -10.056 -16.083 1.00 57.00 92 GLU A N 1
ATOM 717 C CA . GLU A 1 92 ? 9.327 -9.886 -16.789 1.00 57.00 92 GLU A CA 1
ATOM 718 C C . GLU A 1 92 ? 9.267 -9.640 -18.313 1.00 57.00 92 GLU A C 1
ATOM 720 O O . GLU A 1 92 ? 9.190 -10.611 -19.052 1.00 57.00 92 GLU A O 1
ATOM 725 N N . LEU A 1 93 ? 9.494 -8.432 -18.834 1.00 42.25 93 LEU A N 1
ATOM 726 C CA . LEU A 1 93 ? 9.928 -8.294 -20.241 1.00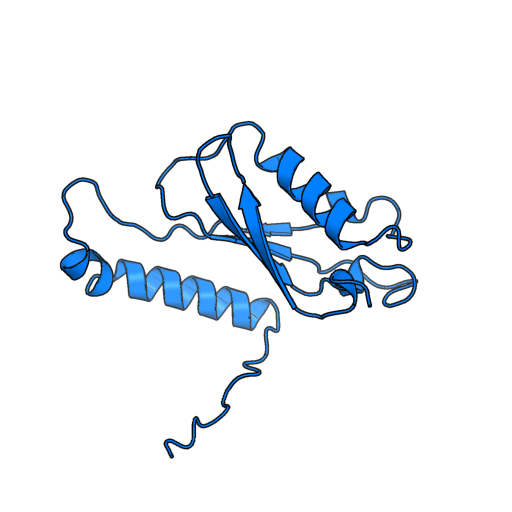 42.25 93 LEU A CA 1
ATOM 727 C C . LEU A 1 93 ? 11.462 -8.256 -20.294 1.00 42.25 93 LEU A C 1
ATOM 729 O O . LEU A 1 93 ? 12.055 -7.322 -19.749 1.00 42.25 93 LEU A O 1
ATOM 733 N N . ASN A 1 94 ? 12.121 -9.241 -20.916 1.00 49.28 94 ASN A N 1
ATOM 734 C CA . ASN A 1 94 ? 13.566 -9.149 -21.142 1.00 49.28 94 ASN A CA 1
ATOM 735 C C . ASN A 1 94 ? 13.876 -8.071 -22.194 1.00 49.28 94 ASN A C 1
ATOM 737 O O . ASN A 1 94 ? 13.101 -7.831 -23.121 1.00 49.28 94 ASN A O 1
ATOM 741 N N . ALA A 1 95 ? 15.046 -7.436 -22.087 1.00 41.41 95 ALA A N 1
ATOM 742 C CA . ALA A 1 95 ? 15.513 -6.500 -23.105 1.00 41.41 95 ALA A CA 1
ATOM 743 C C . ALA A 1 95 ? 15.649 -7.214 -24.464 1.00 41.41 95 ALA A C 1
ATOM 745 O O . ALA A 1 95 ? 16.408 -8.174 -24.586 1.00 41.41 95 ALA A O 1
ATOM 746 N N . GLY A 1 96 ? 14.910 -6.739 -25.472 1.00 49.84 96 GLY A N 1
ATOM 747 C CA . GLY A 1 96 ? 14.869 -7.327 -26.818 1.00 49.84 96 GLY A CA 1
ATOM 748 C C . GLY A 1 96 ? 13.727 -8.320 -27.063 1.00 49.84 96 GLY A C 1
ATOM 749 O O . GLY A 1 96 ? 13.571 -8.775 -28.190 1.00 49.84 96 GLY A O 1
ATOM 750 N N . GLU A 1 97 ? 12.916 -8.628 -26.051 1.00 47.56 97 GLU A N 1
ATOM 751 C CA . GLU A 1 97 ? 11.735 -9.489 -26.175 1.00 47.56 97 GLU A CA 1
ATOM 752 C C . GLU A 1 97 ? 10.543 -8.661 -26.687 1.00 47.56 97 GLU A C 1
ATOM 754 O O . GLU A 1 97 ? 10.306 -7.544 -26.217 1.00 47.56 97 GLU A O 1
ATOM 759 N N . SER A 1 98 ? 9.788 -9.156 -27.673 1.00 50.53 98 SER A N 1
ATOM 760 C CA . SER A 1 98 ? 8.581 -8.448 -28.112 1.00 50.53 98 SER A CA 1
ATOM 761 C C . SER A 1 98 ? 7.481 -8.552 -27.051 1.00 50.53 98 SER A C 1
ATOM 763 O O . SER A 1 98 ? 7.371 -9.552 -26.340 1.00 50.53 98 SER A O 1
ATOM 765 N N . LEU A 1 99 ? 6.601 -7.545 -26.968 1.00 45.78 99 LEU A N 1
ATOM 766 C CA . LEU A 1 99 ? 5.426 -7.596 -26.086 1.00 45.78 99 LEU A CA 1
ATOM 767 C C . LEU A 1 99 ? 4.606 -8.875 -26.323 1.00 45.78 99 LEU A C 1
ATOM 769 O O . LEU A 1 99 ? 4.160 -9.499 -25.366 1.00 45.78 99 LEU A O 1
ATOM 773 N N . SER A 1 100 ? 4.457 -9.300 -27.578 1.00 49.91 100 SER A N 1
ATOM 774 C CA . SER A 1 100 ? 3.802 -10.557 -27.952 1.00 49.91 100 SER A CA 1
ATOM 775 C C . SER A 1 100 ? 4.477 -11.793 -27.355 1.00 49.91 100 SER A C 1
ATOM 777 O O . SER A 1 100 ? 3.785 -12.643 -26.803 1.00 49.91 100 SER A O 1
ATOM 779 N N . GLU A 1 101 ? 5.805 -11.897 -27.425 1.00 50.28 101 GLU A N 1
ATOM 780 C CA . GLU A 1 101 ? 6.549 -13.033 -26.863 1.00 50.28 101 GLU A CA 1
ATOM 781 C C . GLU A 1 101 ? 6.472 -13.053 -25.340 1.00 50.28 101 GLU A C 1
ATOM 783 O O . GLU A 1 101 ? 6.241 -14.110 -24.759 1.00 50.28 101 GLU A O 1
ATOM 788 N N . PHE A 1 102 ? 6.548 -11.888 -24.695 1.00 48.94 102 PHE A N 1
ATOM 789 C CA . PHE A 1 102 ? 6.359 -11.783 -23.254 1.00 48.94 102 PHE A CA 1
ATOM 790 C C . PHE A 1 102 ? 4.971 -12.249 -22.811 1.00 48.94 102 PHE A C 1
ATOM 792 O O . PHE A 1 102 ? 4.873 -13.103 -21.930 1.00 48.94 102 PHE A O 1
ATOM 799 N N . TRP A 1 103 ? 3.901 -11.745 -23.440 1.00 48.09 103 TRP A N 1
ATOM 800 C CA . TRP A 1 103 ? 2.519 -12.127 -23.118 1.00 48.09 103 TRP A CA 1
ATOM 801 C C . TRP A 1 103 ? 2.226 -13.613 -23.362 1.00 48.09 103 TRP A C 1
ATOM 803 O O . TRP A 1 103 ? 1.368 -14.181 -22.686 1.00 48.09 103 TRP A O 1
ATOM 813 N N . LEU A 1 104 ? 2.945 -14.243 -24.295 1.00 53.22 104 LEU A N 1
ATOM 814 C CA . LEU A 1 104 ? 2.848 -15.672 -24.605 1.00 53.22 104 LEU A CA 1
ATOM 815 C C . LEU A 1 104 ? 3.817 -16.542 -23.785 1.00 53.22 104 LEU A C 1
ATOM 817 O O . LEU A 1 104 ? 3.697 -17.768 -23.800 1.00 53.22 104 LEU A O 1
ATOM 821 N N . SER A 1 105 ? 4.766 -15.939 -23.067 1.00 57.47 105 SER A N 1
ATOM 822 C CA . SER A 1 105 ? 5.780 -16.663 -22.303 1.00 57.47 105 SER A CA 1
ATOM 823 C C . SER A 1 105 ? 5.219 -17.283 -21.017 1.00 57.47 105 SER A C 1
ATOM 825 O O . SER A 1 105 ? 4.272 -16.790 -20.391 1.00 57.47 105 SER A O 1
ATOM 827 N N . SER A 1 106 ? 5.879 -18.342 -20.544 1.00 57.69 106 SER A N 1
ATOM 828 C CA . SER A 1 106 ? 5.603 -18.957 -19.239 1.00 57.69 106 SER A CA 1
ATOM 829 C C . SER A 1 106 ? 5.798 -17.992 -18.062 1.00 57.69 106 SER A C 1
ATOM 831 O O . SER A 1 106 ? 5.271 -18.242 -16.980 1.00 57.69 106 SER A O 1
ATOM 833 N N . LYS A 1 107 ? 6.489 -16.864 -18.265 1.00 53.28 107 LYS A N 1
ATOM 834 C CA . LYS A 1 107 ? 6.762 -15.847 -17.242 1.00 53.28 107 LYS A CA 1
ATOM 835 C C . LYS A 1 107 ? 5.513 -15.066 -16.857 1.00 53.28 107 LYS A C 1
ATOM 837 O O . LYS A 1 107 ? 5.296 -14.804 -15.678 1.00 53.28 107 LYS A O 1
ATOM 842 N N . VAL A 1 108 ? 4.641 -14.751 -17.818 1.00 52.03 108 VAL A N 1
ATOM 843 C CA . VAL A 1 108 ? 3.344 -14.117 -17.525 1.00 52.03 108 VAL A CA 1
ATOM 844 C C . VAL A 1 108 ? 2.420 -15.091 -16.808 1.00 52.03 108 VAL A C 1
ATOM 846 O O . VAL A 1 108 ? 1.736 -14.699 -15.862 1.00 52.03 108 VAL A O 1
ATOM 849 N N . ALA A 1 109 ? 2.441 -16.371 -17.189 1.00 54.44 109 ALA A N 1
ATOM 850 C CA . ALA A 1 109 ? 1.731 -17.411 -16.452 1.00 54.44 109 ALA A CA 1
ATOM 851 C C . ALA A 1 109 ? 2.261 -17.536 -15.014 1.00 54.44 109 ALA A C 1
ATOM 853 O O . ALA A 1 109 ? 1.463 -17.535 -14.084 1.00 54.44 109 ALA A O 1
ATOM 854 N N . GLN A 1 110 ? 3.581 -17.522 -14.811 1.00 54.38 110 GLN A N 1
ATOM 855 C CA . GLN A 1 110 ? 4.205 -17.572 -13.488 1.00 54.38 110 GLN A CA 1
ATOM 856 C C . GLN A 1 110 ? 3.886 -16.331 -12.645 1.00 54.38 110 GLN A C 1
ATOM 858 O O . GLN A 1 110 ? 3.528 -16.465 -11.480 1.00 54.38 110 GLN A O 1
ATOM 863 N N . ALA A 1 111 ? 3.967 -15.124 -13.210 1.00 52.94 111 ALA A N 1
ATOM 864 C CA . ALA A 1 111 ? 3.611 -13.887 -12.519 1.00 52.94 111 ALA A CA 1
ATOM 865 C C . ALA A 1 111 ? 2.118 -13.860 -12.160 1.00 52.94 111 ALA A C 1
ATOM 867 O O . ALA A 1 111 ? 1.756 -13.492 -11.043 1.00 52.94 111 ALA A O 1
ATOM 868 N N . ARG A 1 112 ? 1.247 -14.325 -13.067 1.00 57.53 112 ARG A N 1
ATOM 869 C CA . ARG A 1 112 ? -0.186 -14.519 -12.816 1.00 57.53 112 ARG A CA 1
ATOM 870 C C . ARG A 1 112 ? -0.428 -15.548 -11.720 1.00 57.53 112 ARG A C 1
ATOM 872 O O . ARG A 1 112 ? -1.293 -15.322 -10.884 1.00 57.53 112 ARG A O 1
ATOM 879 N N . ASP A 1 113 ? 0.303 -16.653 -11.709 1.00 62.38 113 ASP A N 1
ATOM 880 C CA . ASP A 1 113 ? 0.119 -17.734 -10.743 1.00 62.38 113 ASP A CA 1
ATOM 881 C C . ASP A 1 113 ? 0.699 -17.349 -9.372 1.00 62.38 113 ASP A C 1
ATOM 883 O O . ASP A 1 113 ? 0.088 -17.640 -8.349 1.00 62.38 113 ASP A O 1
ATOM 887 N N . ASN A 1 114 ? 1.789 -16.577 -9.333 1.00 56.22 114 ASN A N 1
ATOM 888 C CA . ASN A 1 114 ? 2.324 -15.941 -8.128 1.00 56.22 114 ASN A CA 1
ATOM 889 C C . ASN A 1 114 ? 1.349 -14.898 -7.577 1.00 56.22 114 ASN A C 1
ATOM 891 O O . ASN A 1 114 ? 1.092 -14.872 -6.374 1.00 56.22 114 ASN A O 1
ATOM 895 N N . LEU A 1 115 ? 0.775 -14.067 -8.453 1.00 55.41 115 LEU A N 1
ATOM 896 C CA . LEU A 1 115 ? -0.258 -13.103 -8.094 1.00 55.41 115 LEU A CA 1
ATOM 897 C C . LEU A 1 115 ? -1.514 -13.819 -7.605 1.00 55.41 115 LEU A C 1
ATOM 899 O O . LEU A 1 115 ? -2.053 -13.424 -6.585 1.00 55.41 115 LEU A O 1
ATOM 903 N N . ARG A 1 116 ? -1.948 -14.895 -8.268 1.00 58.62 116 ARG A N 1
ATOM 904 C CA . ARG A 1 116 ? -3.071 -15.739 -7.842 1.00 58.62 116 ARG A CA 1
ATOM 905 C C . ARG A 1 116 ? -2.784 -16.363 -6.483 1.00 58.62 116 ARG A C 1
ATOM 907 O O . ARG A 1 116 ? -3.588 -16.205 -5.583 1.00 58.62 116 ARG A O 1
ATOM 914 N N . ALA A 1 117 ? -1.617 -16.964 -6.279 1.00 60.25 117 ALA A N 1
ATOM 915 C CA . ALA A 1 117 ? -1.225 -17.525 -4.991 1.00 60.25 117 ALA A CA 1
ATOM 916 C C . ALA A 1 117 ? -1.110 -16.454 -3.895 1.00 60.25 117 ALA A C 1
ATOM 918 O O . ALA A 1 117 ? -1.295 -16.755 -2.719 1.00 60.25 117 ALA A O 1
ATOM 919 N N . LEU A 1 118 ? -0.766 -15.213 -4.244 1.00 53.59 118 LEU A N 1
ATOM 920 C CA . LEU A 1 118 ? -0.746 -14.083 -3.317 1.00 53.59 118 LEU A CA 1
ATOM 921 C C . LEU A 1 118 ? -2.167 -13.596 -3.000 1.00 53.59 118 LEU A C 1
ATOM 923 O O . LEU A 1 118 ? -2.479 -13.396 -1.835 1.00 53.59 118 LEU A O 1
ATOM 927 N N . VAL A 1 119 ? -3.022 -13.456 -4.013 1.00 55.19 119 VAL A N 1
ATOM 928 C CA . VAL A 1 119 ? -4.459 -13.145 -3.923 1.00 55.19 119 VAL A CA 1
ATOM 929 C C . VAL A 1 119 ? -5.157 -14.183 -3.042 1.00 55.19 119 VAL A C 1
ATOM 931 O O . VAL A 1 119 ? -5.832 -13.814 -2.086 1.00 55.19 119 VAL A O 1
ATOM 934 N N . ASP A 1 120 ? -4.907 -15.468 -3.280 1.00 56.91 120 ASP A N 1
ATOM 935 C CA . ASP A 1 120 ? -5.478 -16.584 -2.527 1.00 56.91 120 ASP A CA 1
ATOM 936 C C . ASP A 1 120 ? -4.955 -16.603 -1.078 1.00 56.91 120 ASP A C 1
ATOM 938 O O . ASP A 1 120 ? -5.744 -16.685 -0.137 1.00 56.91 120 ASP A O 1
ATOM 942 N N . ARG A 1 121 ? -3.638 -16.434 -0.860 1.00 52.47 121 ARG A N 1
ATOM 943 C CA . ARG A 1 121 ? -3.043 -16.354 0.494 1.00 52.47 121 ARG A CA 1
ATOM 944 C C . ARG A 1 121 ? -3.479 -15.118 1.277 1.00 52.47 121 ARG A C 1
ATOM 946 O O . ARG A 1 121 ? -3.604 -15.184 2.496 1.00 52.47 121 ARG A O 1
ATOM 953 N N . ALA A 1 122 ? -3.690 -13.997 0.598 1.00 49.16 122 ALA A N 1
ATOM 954 C CA . ALA A 1 122 ? -4.150 -12.749 1.193 1.00 49.16 122 ALA A CA 1
ATOM 955 C C . ALA A 1 122 ? -5.684 -12.664 1.273 1.00 49.16 122 ALA A C 1
ATOM 957 O O . ALA A 1 122 ? -6.211 -11.594 1.569 1.00 49.16 122 ALA A O 1
ATOM 958 N N . GLY A 1 123 ? -6.415 -13.756 1.009 1.00 47.19 123 GLY A N 1
ATOM 959 C CA . GLY A 1 123 ? -7.873 -13.794 1.137 1.00 47.19 123 GLY A CA 1
ATOM 960 C C . GLY A 1 123 ? -8.596 -12.793 0.231 1.00 47.19 123 GLY A C 1
ATOM 961 O O . GLY A 1 123 ? -9.695 -12.348 0.564 1.00 47.19 123 GLY A O 1
ATOM 962 N N . ILE A 1 124 ? -7.983 -12.416 -0.895 1.00 47.03 124 ILE A N 1
ATOM 963 C CA . ILE A 1 124 ? -8.566 -11.564 -1.933 1.00 47.03 124 ILE A CA 1
ATOM 964 C C . ILE A 1 124 ? -9.597 -12.377 -2.697 1.00 47.03 124 ILE A C 1
ATOM 966 O O . ILE A 1 124 ? -9.351 -12.908 -3.776 1.00 47.03 124 ILE A O 1
ATOM 970 N N . VAL A 1 125 ? -10.777 -12.498 -2.092 1.00 43.97 125 VAL A N 1
ATOM 971 C CA . VAL A 1 125 ? -11.949 -13.089 -2.729 1.00 43.97 125 VAL A CA 1
ATOM 972 C C . VAL A 1 125 ? -12.177 -12.368 -4.057 1.00 43.97 125 VAL A C 1
ATOM 974 O O . VAL A 1 125 ? -12.258 -11.139 -4.090 1.00 43.97 125 VAL A O 1
ATOM 977 N N . ARG A 1 126 ? -12.276 -13.142 -5.146 1.00 44.66 126 ARG A N 1
ATOM 978 C CA . ARG A 1 126 ? -12.688 -12.698 -6.486 1.00 44.66 126 ARG A CA 1
ATOM 979 C C . ARG A 1 126 ? -14.064 -12.023 -6.426 1.00 44.66 126 ARG A C 1
ATOM 981 O O . ARG A 1 126 ? -15.077 -12.629 -6.749 1.00 44.66 126 ARG A O 1
ATOM 988 N N . ALA A 1 127 ? -14.115 -10.760 -6.031 1.00 40.06 127 ALA A N 1
ATOM 989 C CA . ALA A 1 127 ? -15.301 -9.926 -6.132 1.00 40.06 127 ALA A CA 1
ATOM 990 C C . ALA A 1 127 ? -15.255 -9.163 -7.460 1.00 40.06 127 ALA A C 1
ATOM 992 O O . ALA A 1 127 ? -15.020 -7.964 -7.473 1.00 40.06 127 ALA A O 1
ATOM 993 N N . ALA A 1 128 ? -15.394 -9.886 -8.574 1.00 36.91 128 ALA A N 1
ATOM 994 C CA . ALA A 1 128 ? -15.783 -9.331 -9.875 1.00 36.91 128 ALA A CA 1
ATOM 995 C C . ALA A 1 128 ? -15.979 -10.461 -10.901 1.00 36.91 128 ALA A C 1
ATOM 997 O O . ALA A 1 128 ? -15.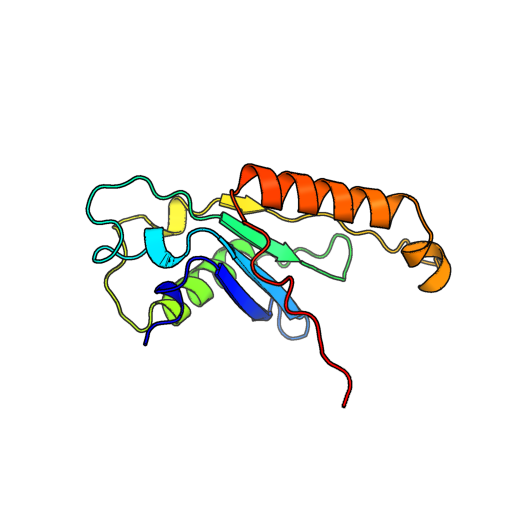298 -10.529 -11.918 1.00 36.91 128 ALA A O 1
ATOM 998 N N . SER A 1 129 ? -16.928 -11.362 -10.657 1.00 34.88 129 SER A N 1
ATOM 999 C CA . SER A 1 129 ? -17.669 -11.969 -11.765 1.00 34.88 129 SER A CA 1
ATOM 1000 C C . SER A 1 129 ? -18.943 -11.150 -11.967 1.00 34.88 129 SER A C 1
ATOM 1002 O O . SER A 1 129 ? -20.045 -11.640 -11.745 1.00 34.88 129 SER A O 1
ATOM 1004 N N . HIS A 1 130 ? -18.795 -9.870 -12.318 1.00 34.78 130 HIS A N 1
ATOM 1005 C CA . HIS A 1 130 ? -19.887 -9.163 -12.972 1.00 34.78 130 HIS A CA 1
ATOM 1006 C C . HIS A 1 130 ? -19.839 -9.591 -14.433 1.00 34.78 130 HIS A C 1
ATOM 1008 O O . HIS A 1 130 ? -18.934 -9.220 -15.178 1.00 34.78 130 HIS A O 1
ATOM 1014 N N . THR A 1 131 ? -20.782 -10.445 -14.816 1.00 35.88 131 THR A N 1
ATOM 1015 C CA . THR A 1 131 ? -21.151 -10.652 -16.211 1.00 35.88 131 THR A CA 1
ATOM 1016 C C . THR A 1 131 ? -21.447 -9.286 -16.815 1.00 35.88 131 THR A C 1
ATOM 1018 O O . THR A 1 131 ? -22.456 -8.666 -16.487 1.00 35.88 131 THR A O 1
ATOM 1021 N N . PHE A 1 132 ? -20.554 -8.802 -17.676 1.00 33.88 132 PHE A N 1
ATOM 1022 C CA . PHE A 1 132 ? -20.910 -7.760 -18.624 1.00 33.88 132 PHE A CA 1
ATOM 1023 C C . PHE A 1 132 ? -22.015 -8.343 -19.506 1.00 33.88 132 PHE A C 1
ATOM 1025 O O . PHE A 1 132 ? -21.773 -9.251 -20.300 1.00 33.88 132 PHE A O 1
ATOM 1032 N N . HIS A 1 133 ? -23.247 -7.886 -19.309 1.00 36.94 133 HIS A N 1
ATOM 1033 C CA . HIS A 1 133 ? -24.281 -8.053 -20.314 1.00 36.94 133 HIS A CA 1
ATOM 1034 C C . HIS A 1 133 ? -24.005 -7.017 -21.396 1.00 36.94 133 HIS A C 1
ATOM 1036 O O . HIS A 1 133 ? -24.133 -5.817 -21.164 1.00 36.94 133 HIS A O 1
ATOM 1042 N N . SER A 1 134 ? -23.545 -7.502 -22.545 1.00 37.72 134 SER A N 1
ATOM 1043 C CA . SER A 1 134 ? -23.486 -6.737 -23.782 1.00 37.72 134 SER A CA 1
ATOM 1044 C C . SER A 1 134 ? -24.916 -6.349 -24.160 1.00 37.72 134 SER A C 1
ATOM 1046 O O . SER A 1 134 ? -25.732 -7.231 -24.434 1.00 37.72 134 SER A O 1
ATOM 1048 N N . GLY A 1 135 ? -25.218 -5.054 -24.096 1.00 35.06 135 GLY A N 1
ATOM 1049 C CA . GLY A 1 135 ? -26.335 -4.449 -24.823 1.00 35.06 135 GLY A CA 1
ATOM 1050 C C . GLY A 1 135 ? -25.898 -4.045 -26.221 1.00 35.06 135 GLY A C 1
ATOM 1051 O O . GLY A 1 135 ? -24.677 -3.827 -26.403 1.00 35.06 135 GLY A O 1
#

Foldseek 3Di:
DFQLCDQKHWDWFDQDPPFIWIKIKGHSVCFACVSNVPHDLLIEIETGGPDPPDHRPCSLVRVLVVSVVSCVPGDTDDCSSVRYHYHYQDQDDDVPRDPVNSCVDCSNVVSVVVVVVVCVVSVVPPPDPPPPDDD

Secondary structure (DSSP, 8-state):
--GGGSSEEEEEEE-SSS-EEEEEEESGGGGBTTT-TTS----EEEEE-SSTT---TTHHHHHHHHHHHHTTTPPBPTTTGGGPEEE-------TT--HHHHHHSHHHHHHHHHHHHHHHHTT------------

Radius of gyration: 16.72 Å; chains: 1; bounding box: 42×31×47 Å

Sequence (135 aa):
MCPLDYKYVAFPMNASNLHWVLGILTHASDLLVEHNPNGAIRTSLLILNSIHGYNPPDLGVRYLDFICLLSFKKPMHCGALSKVKLFKPEGELNAGESLSEFWLSSKVAQARDNLRALVDRAGIVRAASHTFHSG

Organism: NCBI:txid1051891

pLDDT: mean 72.74, std 19.01, range [33.88, 95.69]